Protein AF-A0A5P8VZ56-F1 (afdb_monomer_lite)

Organism: NCBI:txid2653204

pLDDT: mean 85.19, std 16.65, range [38.06, 96.81]

Sequence (65 aa):
MLTAIANRQWEQFKELEADFVSQYGVEVWQEVFNFRLKPVLDKDSDRWLLIQWCGEGIISVKNVA

Radius of gyration: 13.48 Å; chains: 1; bounding box: 43×31×23 Å

Foldseek 3Di:
DLVCLVVLPPVVVVVVLVVCCVVPNPVVVVCCCVPPVVVPDDPVSNVSVVCVVCVVVDPPPPPDD

Structure (mmCIF, N/CA/C/O backbone):
data_AF-A0A5P8VZ56-F1
#
_entry.id   AF-A0A5P8VZ56-F1
#
loop_
_atom_site.group_PDB
_atom_site.id
_atom_site.type_symbol
_atom_site.label_atom_id
_atom_site.label_alt_id
_atom_site.label_comp_id
_atom_site.label_asym_id
_atom_site.label_entity_id
_atom_site.label_seq_id
_atom_site.pdbx_PDB_ins_code
_atom_site.Cartn_x
_atom_site.Cartn_y
_atom_site.Cartn_z
_atom_site.occupancy
_atom_site.B_iso_or_equiv
_atom_site.auth_seq_id
_atom_site.auth_comp_id
_atom_site.auth_asym_id
_atom_site.auth_atom_id
_atom_site.pdbx_PDB_model_num
ATOM 1 N N . MET A 1 1 ? -3.052 -2.828 -6.438 1.00 88.56 1 MET A N 1
ATOM 2 C CA . MET A 1 1 ? -1.815 -2.687 -5.636 1.00 88.56 1 MET A CA 1
ATOM 3 C C . MET A 1 1 ? -0.574 -3.087 -6.421 1.00 88.56 1 MET A C 1
ATOM 5 O O . MET A 1 1 ? 0.228 -2.208 -6.683 1.00 88.56 1 MET A O 1
ATOM 9 N N . LEU A 1 2 ? -0.427 -4.344 -6.866 1.00 89.75 2 LEU A N 1
ATOM 10 C CA . LEU A 1 2 ? 0.762 -4.786 -7.624 1.00 89.75 2 LEU A CA 1
ATOM 11 C C . LEU A 1 2 ? 1.041 -3.945 -8.878 1.00 89.75 2 LEU A C 1
ATOM 13 O O . LEU A 1 2 ? 2.174 -3.545 -9.095 1.00 89.75 2 LEU A O 1
ATOM 17 N N . THR A 1 3 ? 0.008 -3.603 -9.652 1.00 91.75 3 THR A N 1
ATOM 18 C CA . THR A 1 3 ? 0.142 -2.706 -10.813 1.00 91.75 3 THR A CA 1
ATOM 19 C C . THR A 1 3 ? 0.629 -1.309 -10.425 1.00 91.75 3 THR A C 1
ATOM 21 O O . THR A 1 3 ? 1.513 -0.777 -11.082 1.00 91.75 3 THR A O 1
ATOM 24 N N . ALA A 1 4 ? 0.103 -0.737 -9.336 1.00 92.12 4 ALA A N 1
ATOM 25 C CA . ALA A 1 4 ? 0.536 0.572 -8.844 1.00 92.12 4 ALA A CA 1
ATOM 26 C C . ALA A 1 4 ? 2.007 0.539 -8.395 1.00 92.12 4 ALA A C 1
ATOM 28 O O . ALA A 1 4 ? 2.765 1.451 -8.707 1.00 92.12 4 ALA A O 1
ATOM 29 N N . ILE A 1 5 ? 2.434 -0.547 -7.741 1.00 91.25 5 ILE A N 1
ATOM 30 C CA . ILE A 1 5 ? 3.834 -0.762 -7.353 1.00 91.25 5 ILE A CA 1
ATOM 31 C C . ILE A 1 5 ? 4.724 -0.897 -8.597 1.00 91.25 5 ILE A C 1
ATOM 33 O O . ILE A 1 5 ? 5.729 -0.202 -8.710 1.00 91.25 5 ILE A O 1
ATOM 37 N N . ALA A 1 6 ? 4.329 -1.734 -9.560 1.00 89.75 6 ALA A N 1
ATOM 38 C CA . ALA A 1 6 ? 5.079 -1.952 -10.798 1.00 89.75 6 ALA A CA 1
ATOM 39 C C . ALA A 1 6 ? 5.223 -0.667 -11.634 1.00 89.75 6 ALA A C 1
ATOM 41 O O . ALA A 1 6 ? 6.277 -0.416 -12.213 1.00 89.75 6 ALA A O 1
ATOM 42 N N . ASN A 1 7 ? 4.190 0.179 -11.650 1.00 93.38 7 ASN A N 1
ATOM 43 C CA . ASN A 1 7 ? 4.198 1.471 -12.334 1.00 93.38 7 ASN A CA 1
ATOM 44 C C . ASN A 1 7 ? 4.801 2.610 -11.494 1.00 93.38 7 ASN A C 1
ATOM 46 O O . ASN A 1 7 ? 4.813 3.752 -11.951 1.00 93.38 7 ASN A O 1
ATOM 50 N N . ARG A 1 8 ? 5.289 2.331 -10.276 1.00 91.44 8 ARG A N 1
ATOM 51 C CA . ARG A 1 8 ? 5.860 3.321 -9.345 1.00 91.44 8 ARG A CA 1
ATOM 52 C C . ARG A 1 8 ? 4.890 4.460 -8.993 1.00 91.44 8 ARG A C 1
ATOM 54 O O . ARG A 1 8 ? 5.293 5.606 -8.801 1.00 91.44 8 ARG A O 1
ATOM 61 N N . GLN A 1 9 ? 3.602 4.141 -8.898 1.00 94.19 9 GLN A N 1
ATOM 62 C CA . GLN A 1 9 ? 2.519 5.072 -8.585 1.00 94.19 9 GLN A CA 1
ATOM 63 C C . GLN A 1 9 ? 2.249 5.068 -7.075 1.00 94.19 9 GLN A C 1
ATOM 65 O O . GLN A 1 9 ? 1.379 4.345 -6.588 1.00 94.19 9 GLN A O 1
ATOM 70 N N . TRP A 1 10 ? 3.025 5.861 -6.331 1.00 91.00 10 TRP A N 1
ATOM 71 C CA . TRP A 1 10 ? 2.970 5.903 -4.864 1.00 91.00 10 TRP A CA 1
ATOM 72 C C . TRP A 1 10 ? 1.607 6.340 -4.316 1.00 91.00 10 TRP A C 1
ATOM 74 O O . TRP A 1 10 ? 1.026 5.641 -3.489 1.00 91.00 10 TRP A O 1
ATOM 84 N N . GLU A 1 11 ? 1.061 7.443 -4.826 1.00 92.31 11 GLU A N 1
ATOM 85 C CA . GLU A 1 11 ? -0.227 7.989 -4.374 1.00 92.31 11 GLU A CA 1
ATOM 86 C C . GLU A 1 11 ? -1.365 6.982 -4.580 1.00 92.31 11 GLU A C 1
ATOM 88 O O . GLU A 1 11 ? -2.098 6.662 -3.647 1.00 92.31 11 GLU A O 1
ATOM 93 N N . GLN A 1 12 ? -1.420 6.364 -5.764 1.00 94.00 12 GLN A N 1
ATOM 94 C CA . GLN A 1 12 ? -2.407 5.329 -6.064 1.00 94.00 12 GLN A CA 1
ATOM 95 C C . GLN A 1 12 ? -2.241 4.093 -5.166 1.00 94.00 12 GLN A C 1
ATOM 97 O O . GLN A 1 12 ? -3.224 3.467 -4.770 1.00 94.00 12 GLN A O 1
ATOM 102 N N . PHE A 1 13 ? -1.003 3.704 -4.843 1.00 93.75 13 PHE A N 1
ATOM 103 C CA . PHE A 1 13 ? -0.763 2.616 -3.899 1.00 93.75 13 PHE A CA 1
ATOM 104 C C . PHE A 1 13 ? -1.306 2.956 -2.503 1.00 93.75 13 PHE A C 1
ATOM 106 O O . PHE A 1 13 ? -1.967 2.108 -1.904 1.00 93.75 13 PHE A O 1
ATOM 113 N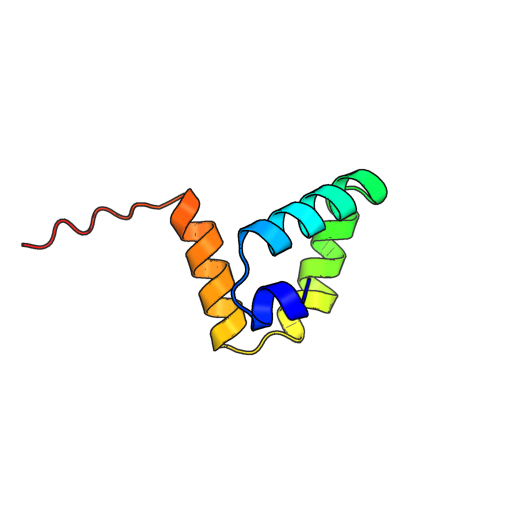 N . LYS A 1 14 ? -1.099 4.187 -2.019 1.00 93.38 14 LYS A N 1
ATOM 114 C CA . LYS A 1 14 ? -1.604 4.664 -0.723 1.00 93.38 14 LYS A CA 1
ATOM 115 C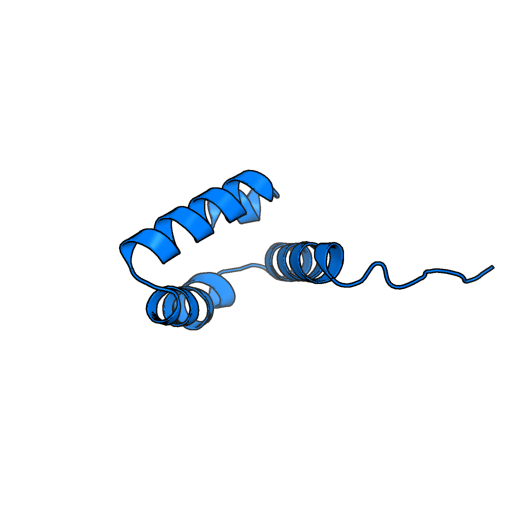 C . LYS A 1 14 ? -3.126 4.722 -0.656 1.00 93.38 14 LYS A C 1
ATOM 117 O O . LYS A 1 14 ? -3.687 4.332 0.362 1.00 93.38 14 LYS A O 1
ATOM 122 N N . GLU A 1 15 ? -3.794 5.151 -1.723 1.00 95.62 15 GLU A N 1
ATOM 123 C CA . GLU A 1 15 ? -5.260 5.132 -1.789 1.00 95.62 15 GLU A CA 1
ATOM 124 C C . GLU A 1 15 ? -5.806 3.703 -1.710 1.00 95.62 15 GLU A C 1
ATOM 126 O O . GLU A 1 15 ? -6.721 3.427 -0.938 1.00 95.62 15 GLU A O 1
ATOM 131 N N . LEU A 1 16 ? -5.200 2.772 -2.453 1.00 95.00 16 LEU A N 1
ATOM 132 C CA . LEU A 1 16 ? -5.592 1.362 -2.425 1.00 95.00 16 LEU A CA 1
ATOM 133 C C . LEU A 1 16 ? -5.305 0.707 -1.067 1.00 95.00 16 LEU A C 1
ATOM 135 O O . LEU A 1 16 ? -6.092 -0.120 -0.619 1.00 95.00 16 LEU A O 1
ATOM 139 N N . GLU A 1 17 ? -4.190 1.052 -0.417 1.00 93.94 17 GLU A N 1
ATOM 140 C CA . GLU A 1 17 ? -3.878 0.628 0.954 1.00 93.94 17 GLU A CA 1
ATOM 141 C C . GLU A 1 17 ? -4.938 1.139 1.937 1.00 93.94 17 GLU A C 1
ATOM 143 O O . GLU A 1 17 ? -5.474 0.352 2.714 1.0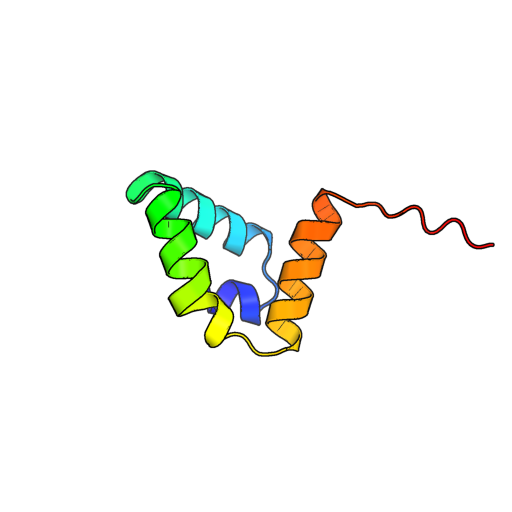0 93.94 17 GLU A O 1
ATOM 148 N N . ALA A 1 18 ? -5.271 2.430 1.884 1.00 95.00 18 ALA A N 1
ATOM 149 C CA . ALA A 1 18 ? -6.245 3.046 2.780 1.00 95.00 18 ALA A CA 1
ATOM 150 C C . ALA A 1 18 ? -7.653 2.457 2.606 1.00 95.00 18 ALA A C 1
ATOM 152 O O . ALA A 1 18 ? -8.299 2.126 3.601 1.00 95.00 18 ALA A O 1
ATOM 153 N N . ASP A 1 19 ? -8.108 2.275 1.363 1.00 96.81 19 ASP A N 1
ATOM 154 C CA . ASP A 1 19 ? -9.395 1.640 1.058 1.00 96.81 19 ASP A CA 1
ATOM 155 C C . ASP A 1 19 ? -9.438 0.192 1.567 1.00 96.81 19 ASP A C 1
ATOM 157 O O . ASP A 1 19 ? -10.376 -0.209 2.259 1.00 96.81 19 ASP A O 1
ATOM 161 N N . PHE A 1 20 ? -8.370 -0.576 1.328 1.00 95.44 20 PHE A N 1
ATOM 162 C CA . PHE A 1 20 ? -8.276 -1.954 1.799 1.00 95.44 20 PHE A CA 1
ATOM 163 C C . PHE A 1 20 ? -8.294 -2.041 3.330 1.00 95.44 20 PHE A C 1
ATOM 165 O O . PHE A 1 20 ? -9.049 -2.828 3.899 1.00 95.44 20 PHE A O 1
ATOM 172 N N . VAL A 1 21 ? -7.496 -1.218 4.016 1.00 95.44 21 VAL A N 1
ATOM 173 C CA . VAL A 1 21 ? -7.464 -1.166 5.485 1.00 95.44 21 VAL A CA 1
ATOM 174 C C . VAL A 1 21 ? -8.814 -0.718 6.047 1.00 95.44 21 VAL A C 1
ATOM 176 O O . VAL A 1 21 ? -9.255 -1.268 7.053 1.00 95.44 21 VAL A O 1
ATOM 179 N N . SER A 1 22 ? -9.504 0.227 5.402 1.00 96.69 22 SER A N 1
ATOM 180 C CA . SER A 1 22 ? -10.836 0.665 5.833 1.00 96.69 22 SER A CA 1
ATOM 181 C C . SER A 1 22 ? -11.892 -0.436 5.708 1.00 96.69 22 SER A C 1
ATOM 183 O O . SER A 1 22 ? -12.834 -0.453 6.497 1.00 96.69 22 SER A O 1
ATOM 185 N N . GLN A 1 23 ? -11.766 -1.332 4.727 1.00 96.62 23 GLN A N 1
ATOM 186 C CA . GLN A 1 23 ? -12.732 -2.411 4.499 1.00 96.62 23 GLN A CA 1
ATOM 187 C C . GLN A 1 23 ? -12.440 -3.661 5.336 1.00 96.62 23 GLN A C 1
ATOM 189 O O . GLN A 1 23 ? -13.364 -4.275 5.866 1.00 96.62 23 GLN A O 1
ATOM 194 N N . TYR A 1 24 ? -11.167 -4.044 5.453 1.00 95.69 24 TYR A N 1
ATOM 195 C CA . TYR A 1 24 ? -10.758 -5.339 6.011 1.00 95.69 24 TYR A CA 1
ATOM 196 C C . TYR A 1 24 ? -9.953 -5.232 7.311 1.00 95.69 24 TYR A C 1
ATOM 198 O O . TYR A 1 24 ? -9.723 -6.240 7.975 1.00 95.69 24 TYR A O 1
ATOM 206 N N . GLY A 1 25 ? -9.538 -4.027 7.698 1.00 94.81 25 GLY A N 1
ATOM 207 C CA . GLY A 1 25 ? -8.712 -3.787 8.874 1.00 94.81 25 GLY A CA 1
ATOM 208 C C . GLY A 1 25 ? -7.211 -3.944 8.619 1.00 94.81 25 GLY A C 1
ATOM 209 O O . GLY A 1 25 ? -6.751 -4.551 7.649 1.00 94.81 25 GLY A O 1
ATOM 210 N N . VAL A 1 26 ? -6.423 -3.375 9.534 1.00 93.56 26 VAL A N 1
ATOM 211 C CA . VAL A 1 26 ? -4.955 -3.338 9.437 1.00 93.56 26 VAL A CA 1
ATOM 212 C C . VAL A 1 26 ? -4.310 -4.718 9.604 1.00 93.56 26 VAL A C 1
ATOM 214 O O . VAL A 1 26 ? -3.297 -4.999 8.972 1.00 93.56 26 VAL A O 1
ATOM 217 N N . GLU A 1 27 ? -4.907 -5.600 10.405 1.00 94.31 27 GLU A N 1
ATOM 218 C CA . GLU A 1 27 ? -4.380 -6.947 10.658 1.00 94.31 27 GLU A CA 1
ATOM 219 C C . GLU A 1 27 ? -4.410 -7.801 9.381 1.00 94.31 27 GLU A C 1
ATOM 221 O O . GLU A 1 27 ? -3.409 -8.415 9.007 1.00 94.31 27 GLU A O 1
ATOM 226 N N . VAL A 1 28 ? -5.529 -7.755 8.647 1.00 95.19 28 VAL A N 1
ATOM 227 C CA . VAL A 1 28 ? -5.680 -8.442 7.354 1.00 95.19 28 VAL A CA 1
ATOM 228 C C . VAL A 1 28 ? -4.737 -7.845 6.314 1.00 95.19 28 VAL A C 1
ATOM 230 O O . VAL A 1 28 ? -4.115 -8.577 5.543 1.00 95.19 28 VAL A O 1
ATOM 233 N N . TRP A 1 29 ? -4.578 -6.518 6.309 1.00 94.81 29 TRP A N 1
ATOM 234 C CA . TRP A 1 29 ? -3.607 -5.852 5.444 1.00 94.81 29 TRP A CA 1
ATOM 235 C C . TRP A 1 29 ? -2.179 -6.355 5.682 1.00 94.81 29 TRP A C 1
ATOM 237 O O . TRP A 1 29 ? -1.489 -6.691 4.720 1.00 94.81 29 TRP A O 1
ATOM 247 N N . GLN A 1 30 ? -1.740 -6.468 6.938 1.00 93.25 30 GLN A N 1
ATOM 248 C CA . GLN A 1 30 ? -0.399 -6.957 7.264 1.00 93.25 30 GLN A CA 1
ATOM 249 C C . GLN A 1 30 ? -0.174 -8.401 6.804 1.00 93.25 30 GLN A C 1
ATOM 251 O O . GLN A 1 30 ? 0.905 -8.719 6.297 1.00 93.25 30 GLN A O 1
ATOM 256 N N . GLU A 1 31 ? -1.177 -9.272 6.933 1.00 95.62 31 GLU A N 1
ATOM 257 C CA . GLU A 1 31 ? -1.092 -10.651 6.446 1.00 95.62 31 GLU A CA 1
ATOM 258 C C . GLU A 1 31 ? -0.988 -10.697 4.914 1.00 95.62 31 GLU A C 1
ATOM 260 O O . GLU A 1 31 ? -0.066 -11.304 4.358 1.00 95.62 31 GLU A O 1
ATOM 265 N N . VAL A 1 32 ? -1.885 -9.999 4.213 1.00 94.12 32 VAL A N 1
ATOM 266 C CA . VAL A 1 32 ? -1.887 -9.934 2.746 1.00 94.12 32 VAL A CA 1
ATOM 267 C C . VAL A 1 32 ? -0.583 -9.330 2.232 1.00 94.12 32 VAL A C 1
ATOM 269 O O . VAL A 1 32 ? 0.020 -9.868 1.301 1.00 94.12 32 VAL A O 1
ATOM 272 N N . PHE A 1 33 ? -0.095 -8.258 2.851 1.00 92.12 33 PHE A N 1
ATOM 273 C CA . PHE A 1 33 ? 1.170 -7.651 2.468 1.00 92.12 33 PHE A CA 1
ATOM 274 C C . PHE A 1 33 ? 2.334 -8.638 2.623 1.00 92.12 33 PHE A C 1
ATOM 276 O O . PHE A 1 33 ? 3.066 -8.873 1.661 1.00 92.12 33 PHE A O 1
ATOM 283 N N . ASN A 1 34 ? 2.480 -9.267 3.791 1.00 92.12 34 ASN A N 1
ATOM 284 C CA . ASN A 1 34 ? 3.623 -10.132 4.088 1.00 92.12 34 ASN A CA 1
ATOM 285 C C . ASN A 1 34 ? 3.616 -11.451 3.309 1.00 92.12 34 ASN A C 1
ATOM 287 O O . ASN A 1 34 ? 4.675 -11.899 2.868 1.00 92.12 34 ASN A O 1
ATOM 291 N N . PHE A 1 35 ? 2.449 -12.071 3.127 1.00 94.31 35 PHE A N 1
ATOM 292 C CA . PHE A 1 35 ? 2.349 -13.419 2.558 1.00 94.31 35 PHE A CA 1
ATOM 293 C C . PHE A 1 35 ? 1.881 -13.457 1.104 1.00 94.31 35 PHE A C 1
ATOM 295 O O . PHE A 1 35 ? 2.069 -14.476 0.438 1.00 94.31 35 PHE A O 1
ATOM 302 N N . ARG A 1 36 ? 1.270 -12.384 0.585 1.00 92.25 36 ARG A N 1
ATOM 303 C CA . ARG A 1 36 ? 0.795 -12.326 -0.809 1.00 92.25 36 ARG A CA 1
ATOM 304 C C . ARG A 1 36 ? 1.528 -11.290 -1.632 1.00 92.25 36 ARG A C 1
ATOM 306 O O . ARG A 1 36 ? 1.933 -11.613 -2.740 1.00 92.25 36 ARG A O 1
ATOM 313 N N . LEU A 1 37 ? 1.691 -10.073 -1.115 1.00 91.19 37 LEU A N 1
ATOM 314 C CA . LEU A 1 37 ? 2.244 -8.961 -1.885 1.00 91.19 37 LEU A CA 1
ATOM 315 C C . LEU A 1 37 ? 3.773 -9.032 -1.947 1.00 91.19 37 LEU A C 1
ATOM 317 O O . LEU A 1 37 ? 4.338 -9.171 -3.023 1.00 91.19 37 LEU A O 1
ATOM 321 N N . LYS A 1 38 ? 4.446 -9.023 -0.796 1.00 89.44 38 LYS A N 1
ATOM 322 C CA . LYS A 1 38 ? 5.907 -9.026 -0.687 1.00 89.44 38 LYS A CA 1
ATOM 323 C C . LYS A 1 38 ? 6.616 -10.173 -1.429 1.00 89.44 38 LYS A C 1
ATOM 325 O O . LYS A 1 38 ? 7.600 -9.886 -2.103 1.00 89.44 38 LYS A O 1
ATOM 330 N N . PRO A 1 39 ? 6.165 -11.443 -1.376 1.00 93.44 39 PRO A N 1
ATOM 331 C CA . PRO A 1 39 ? 6.866 -12.529 -2.066 1.00 93.44 39 PRO A CA 1
ATOM 332 C C . PRO A 1 39 ? 6.761 -12.478 -3.595 1.00 93.44 39 PRO A C 1
ATOM 334 O O . PRO A 1 39 ? 7.564 -13.125 -4.261 1.00 93.44 39 PRO A O 1
ATOM 337 N N . VAL A 1 40 ? 5.792 -11.747 -4.159 1.00 93.12 40 VAL A N 1
ATOM 338 C CA . VAL A 1 40 ? 5.634 -11.628 -5.621 1.00 93.12 40 VAL A CA 1
ATOM 339 C C . VAL A 1 40 ? 6.292 -10.373 -6.194 1.00 93.12 40 VAL A C 1
ATOM 341 O O . VAL A 1 40 ? 6.280 -10.183 -7.409 1.00 93.12 40 VAL A O 1
ATOM 344 N N . LEU A 1 41 ? 6.855 -9.509 -5.345 1.00 92.00 41 LEU A N 1
ATOM 345 C CA . LEU A 1 41 ? 7.592 -8.338 -5.798 1.00 92.00 41 LEU A CA 1
ATOM 346 C C . LEU A 1 41 ? 8.975 -8.737 -6.309 1.00 92.00 41 LEU A C 1
ATOM 348 O O . LEU A 1 41 ? 9.719 -9.466 -5.654 1.00 92.00 41 LEU A O 1
ATOM 352 N N . ASP A 1 42 ? 9.339 -8.192 -7.466 1.00 92.38 42 ASP A N 1
ATOM 353 C CA . ASP A 1 42 ? 10.731 -8.173 -7.900 1.00 92.38 42 ASP A CA 1
ATOM 354 C C . ASP A 1 42 ? 11.574 -7.267 -6.979 1.00 92.38 42 ASP A C 1
ATOM 356 O O . ASP A 1 42 ? 11.064 -6.356 -6.321 1.00 92.38 42 ASP A O 1
ATOM 360 N N . LYS A 1 43 ? 12.891 -7.496 -6.972 1.00 90.81 43 LYS A N 1
ATOM 361 C CA . LYS A 1 43 ? 13.870 -6.729 -6.197 1.00 90.81 43 LYS A CA 1
ATOM 362 C C . LYS A 1 43 ? 13.789 -5.218 -6.438 1.00 90.81 43 LYS A C 1
ATOM 364 O O . LYS A 1 43 ? 13.993 -4.467 -5.488 1.00 90.81 43 LYS A O 1
ATOM 369 N N . ASP A 1 44 ? 13.523 -4.757 -7.662 1.00 91.56 44 ASP A N 1
ATOM 370 C CA . ASP A 1 44 ? 13.373 -3.327 -7.967 1.00 91.56 44 ASP A CA 1
ATOM 371 C C . ASP A 1 44 ? 12.122 -2.749 -7.301 1.00 91.56 44 ASP A C 1
ATOM 373 O O . ASP A 1 44 ? 12.185 -1.706 -6.654 1.00 91.56 44 ASP A O 1
ATOM 377 N N . SER A 1 45 ? 11.006 -3.471 -7.395 1.00 92.12 45 SER A N 1
ATOM 378 C CA . SER A 1 45 ? 9.722 -3.067 -6.816 1.00 92.12 45 SER A CA 1
ATOM 379 C C . SER A 1 45 ? 9.741 -3.072 -5.284 1.00 92.12 45 SER A C 1
ATOM 381 O O . SER A 1 45 ? 9.260 -2.123 -4.665 1.00 92.12 45 SER A O 1
ATOM 383 N N . ASP A 1 46 ? 10.335 -4.099 -4.666 1.00 90.69 46 ASP 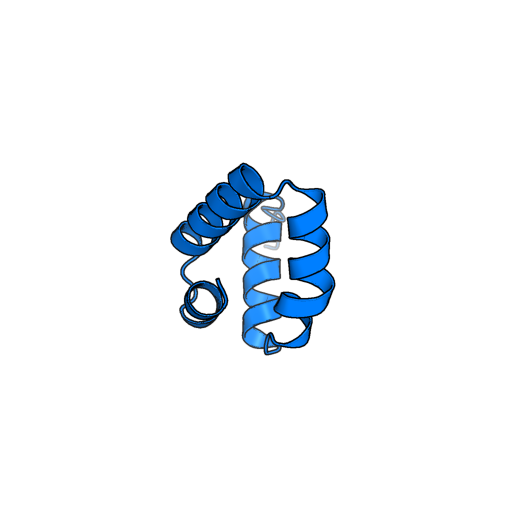A N 1
ATOM 384 C CA . ASP A 1 46 ? 10.521 -4.181 -3.208 1.00 90.69 46 ASP A CA 1
ATOM 385 C C . ASP A 1 46 ? 11.423 -3.043 -2.706 1.00 90.69 46 ASP A C 1
ATOM 387 O O . ASP A 1 46 ? 11.065 -2.316 -1.777 1.00 90.69 46 ASP A O 1
ATOM 391 N N . ARG A 1 47 ? 12.545 -2.791 -3.396 1.00 90.81 47 ARG A N 1
ATOM 392 C CA . ARG A 1 47 ? 13.440 -1.673 -3.075 1.00 90.81 47 ARG A CA 1
ATOM 393 C C . ARG A 1 47 ? 12.754 -0.320 -3.240 1.00 90.81 47 ARG A C 1
ATOM 395 O O . ARG A 1 47 ? 12.963 0.561 -2.409 1.00 90.81 47 ARG A O 1
ATOM 402 N N . TRP A 1 48 ? 11.970 -0.130 -4.298 1.00 91.88 48 TRP A N 1
ATOM 403 C CA . TRP A 1 48 ? 11.233 1.110 -4.524 1.00 91.88 48 TRP A CA 1
ATOM 404 C C . TRP A 1 48 ? 10.226 1.371 -3.399 1.00 91.88 48 TRP A C 1
ATOM 406 O O . TRP A 1 48 ? 10.229 2.469 -2.845 1.00 91.88 48 TRP A O 1
ATOM 416 N N . LEU A 1 49 ? 9.448 0.362 -2.988 1.00 90.50 49 LEU A N 1
ATOM 417 C CA . LEU A 1 49 ? 8.523 0.470 -1.853 1.00 90.50 49 LEU A CA 1
ATOM 418 C C . LEU A 1 49 ? 9.242 0.836 -0.553 1.00 90.50 49 LEU A C 1
ATOM 420 O O . LEU A 1 49 ? 8.814 1.753 0.145 1.00 90.50 49 LEU A O 1
ATOM 424 N N . LEU A 1 50 ? 10.366 0.176 -0.258 1.00 89.69 50 LEU A N 1
ATOM 425 C CA . LEU A 1 50 ? 11.193 0.507 0.904 1.00 89.69 50 LEU A CA 1
ATOM 426 C C . LEU A 1 50 ? 11.688 1.956 0.859 1.00 89.69 50 LEU A C 1
ATOM 428 O O . LEU A 1 50 ? 11.695 2.621 1.891 1.00 89.69 50 LEU A O 1
ATOM 432 N N . ILE A 1 51 ? 12.074 2.461 -0.319 1.00 89.19 51 ILE A N 1
ATOM 433 C CA . ILE A 1 51 ? 12.480 3.862 -0.497 1.00 89.19 51 ILE A CA 1
ATOM 434 C C . ILE A 1 51 ? 11.302 4.811 -0.289 1.00 89.19 51 ILE A C 1
ATOM 436 O O . ILE A 1 51 ? 11.515 5.862 0.295 1.00 89.19 51 ILE A O 1
ATOM 440 N N . GLN A 1 52 ? 10.088 4.490 -0.740 1.00 88.38 52 GLN A N 1
ATOM 441 C CA . GLN A 1 52 ? 8.926 5.353 -0.491 1.00 88.38 52 GLN A CA 1
ATOM 442 C C . GLN A 1 52 ? 8.580 5.397 1.003 1.00 88.38 52 GLN A C 1
ATOM 444 O O . GLN A 1 52 ? 8.500 6.478 1.582 1.00 88.38 52 GLN A O 1
ATOM 449 N N . TRP A 1 53 ? 8.503 4.238 1.662 1.00 85.12 53 TRP A N 1
ATOM 450 C CA . TRP A 1 53 ? 8.246 4.153 3.103 1.00 85.12 53 TRP A CA 1
ATOM 451 C C . TRP A 1 53 ? 9.335 4.805 3.955 1.00 85.12 53 TRP A C 1
ATOM 453 O O . TRP A 1 53 ? 9.030 5.532 4.897 1.00 85.12 53 TRP A O 1
ATOM 463 N N . CYS A 1 54 ? 10.610 4.585 3.623 1.00 81.81 54 CYS A N 1
ATOM 464 C CA . CYS A 1 54 ? 11.710 5.273 4.294 1.00 81.81 54 CYS A CA 1
ATOM 465 C C . CYS A 1 54 ? 11.826 6.736 3.862 1.00 81.81 54 CYS A C 1
ATOM 467 O O . CYS A 1 54 ? 12.374 7.525 4.610 1.00 81.81 54 CYS A O 1
ATOM 469 N N . GLY A 1 55 ? 11.348 7.118 2.683 1.00 68.81 55 GLY A N 1
ATOM 470 C CA . GLY A 1 55 ? 11.417 8.482 2.161 1.00 68.81 55 GLY A CA 1
ATOM 471 C C . GLY A 1 55 ? 10.452 9.427 2.868 1.00 68.81 55 GLY A C 1
ATOM 472 O O . GLY A 1 55 ? 10.804 10.581 3.095 1.00 68.81 55 GLY A O 1
ATOM 473 N N . GLU A 1 56 ? 9.290 8.930 3.299 1.00 59.81 56 GLU A N 1
ATOM 474 C CA . GLU A 1 56 ? 8.377 9.687 4.167 1.00 59.81 56 GLU A CA 1
ATOM 475 C C . GLU A 1 56 ? 8.879 9.799 5.624 1.00 59.81 56 GLU A C 1
ATOM 477 O O . GLU A 1 56 ? 8.455 10.700 6.343 1.00 59.81 56 GLU A O 1
ATOM 482 N N . GLY A 1 57 ? 9.801 8.930 6.071 1.00 51.22 57 GLY A N 1
ATOM 483 C CA . GLY A 1 57 ? 10.269 8.870 7.471 1.00 51.22 57 GLY A CA 1
ATOM 484 C C . GLY A 1 57 ? 11.758 9.151 7.716 1.00 51.22 57 GLY A C 1
ATOM 485 O O . GLY A 1 57 ? 12.177 9.329 8.857 1.00 51.22 57 GLY A O 1
ATOM 486 N N . ILE A 1 58 ? 12.581 9.196 6.675 1.00 45.84 58 ILE A N 1
ATOM 487 C CA . ILE A 1 58 ? 14.027 9.384 6.744 1.00 45.84 58 ILE A CA 1
ATOM 488 C C . ILE A 1 58 ? 14.423 10.254 5.545 1.00 45.84 58 ILE A C 1
ATOM 490 O O . ILE A 1 58 ? 14.996 9.791 4.556 1.00 45.84 58 ILE A O 1
ATOM 494 N N . ILE A 1 59 ? 14.229 11.570 5.684 1.00 47.16 59 ILE A N 1
ATOM 495 C CA . ILE A 1 59 ? 15.224 12.510 5.156 1.00 47.16 59 ILE A CA 1
ATOM 496 C C . ILE A 1 59 ? 16.506 12.195 5.930 1.00 47.16 59 ILE A C 1
ATOM 498 O O . ILE A 1 59 ? 16.834 12.830 6.929 1.00 47.16 59 ILE A O 1
ATOM 502 N N . SER A 1 60 ? 17.196 11.125 5.534 1.00 44.22 60 SER A N 1
ATOM 503 C CA . SER A 1 60 ? 18.512 10.813 6.061 1.00 44.22 60 SER A CA 1
ATOM 504 C C . SER A 1 60 ? 19.338 11.939 5.511 1.00 44.22 60 SER A C 1
ATOM 506 O O . SER A 1 60 ? 19.611 11.960 4.312 1.00 44.22 60 SER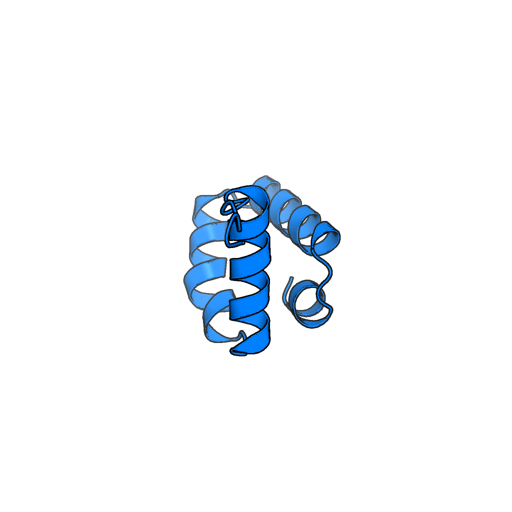 A O 1
ATOM 508 N N . VAL A 1 61 ? 19.617 12.908 6.378 1.00 50.06 61 VAL A N 1
ATOM 509 C CA . VAL A 1 61 ? 20.525 14.022 6.172 1.00 50.06 61 VAL A CA 1
ATOM 510 C C . VAL A 1 61 ? 21.736 13.482 5.418 1.00 50.06 61 VAL A C 1
ATOM 512 O O . VAL A 1 61 ? 22.663 12.931 6.003 1.00 50.06 61 VAL A O 1
ATOM 515 N N . LYS A 1 62 ? 21.722 13.602 4.089 1.00 44.88 62 LYS A N 1
ATOM 516 C CA . LYS A 1 62 ? 22.926 13.507 3.281 1.00 44.88 62 LYS A CA 1
ATOM 517 C C . LYS A 1 62 ? 23.566 14.878 3.369 1.00 44.88 62 LYS A C 1
ATOM 519 O O .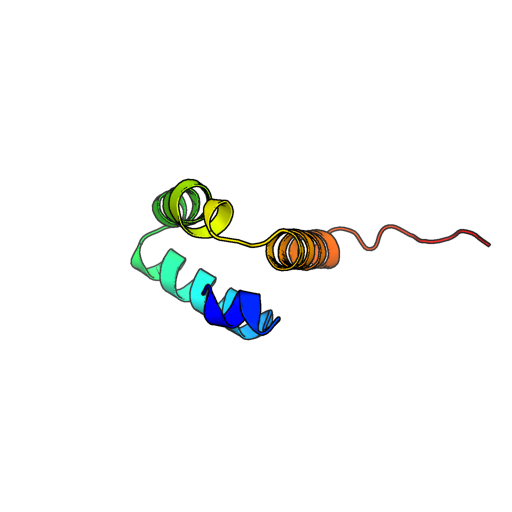 LYS A 1 62 ? 23.557 15.635 2.409 1.00 44.88 62 LYS A O 1
ATOM 524 N N . ASN A 1 63 ? 24.077 15.196 4.555 1.00 45.84 63 ASN A N 1
ATOM 525 C CA . ASN A 1 63 ? 25.145 16.166 4.661 1.00 45.84 63 ASN A CA 1
ATOM 526 C C . ASN A 1 63 ? 26.455 15.382 4.630 1.00 45.84 63 ASN A C 1
ATOM 528 O O . ASN A 1 63 ? 26.990 14.987 5.662 1.00 45.84 63 ASN A O 1
ATOM 532 N N . VAL A 1 64 ? 26.901 15.074 3.416 1.00 48.16 64 VAL A N 1
ATOM 533 C CA . VAL A 1 64 ? 28.298 14.746 3.139 1.00 48.16 64 VAL A CA 1
ATOM 534 C C . VAL A 1 64 ? 28.689 15.569 1.920 1.00 48.16 64 VAL A C 1
ATOM 536 O O . VAL A 1 64 ? 28.573 15.092 0.791 1.00 48.16 64 VAL A O 1
ATOM 539 N N . ALA A 1 65 ? 29.031 16.832 2.177 1.00 38.06 65 ALA A N 1
ATOM 540 C CA . ALA A 1 65 ? 30.238 17.542 1.734 1.00 38.06 65 ALA A CA 1
ATOM 541 C C . ALA A 1 65 ? 30.013 19.055 1.848 1.00 38.06 65 ALA A C 1
ATOM 543 O O . ALA A 1 65 ? 29.071 19.560 1.198 1.00 38.06 65 ALA A O 1
#

Secondary structure (DSSP, 8-state):
-HHHHHTT-HHHHHHHHHHHHHHH-HHHHHHHIIIIIGGG--HHHHHHHHHHHHHHH--------